Protein AF-A0A7X6M418-F1 (afdb_monomer_lite)

Foldseek 3Di:
DVLLVVVCVVVVHDDDDDPPDDPDQPLVVCVVVQPQEDEEQACVVADPVSQLSNLCRHWYFHRVPTDTGHRDDDPPPPDD

Sequence (80 aa):
MAQVRRLARHLGYALVWPPETSRIPLADQARAAGADAVITPSTDHIGILTLHAVMCVADVETVTPRLSFARWPAESKVDE

Structure (mmCIF, N/CA/C/O backbone):
data_AF-A0A7X6M418-F1
#
_entry.id   AF-A0A7X6M418-F1
#
loop_
_atom_site.group_PDB
_atom_site.id
_atom_site.type_symbol
_atom_site.label_atom_id
_atom_site.label_alt_id
_atom_site.label_comp_id
_atom_site.label_asym_id
_atom_site.label_entity_id
_atom_site.label_seq_id
_atom_site.pdbx_PDB_ins_code
_atom_site.Cartn_x
_atom_site.Cartn_y
_atom_site.Cartn_z
_atom_site.occupancy
_atom_site.B_iso_or_equiv
_atom_site.auth_seq_id
_atom_site.auth_comp_id
_atom_site.auth_asym_id
_atom_site.auth_atom_id
_atom_site.pdbx_PDB_model_num
ATOM 1 N N . MET A 1 1 ? -1.764 -9.905 9.583 1.00 76.44 1 MET A N 1
ATOM 2 C CA . MET A 1 1 ? -2.449 -10.367 8.347 1.00 76.44 1 MET A CA 1
ATOM 3 C C . MET A 1 1 ? -3.981 -10.410 8.423 1.00 76.44 1 MET A C 1
ATOM 5 O O . MET A 1 1 ? -4.618 -9.987 7.466 1.00 76.44 1 MET A O 1
ATOM 9 N N . ALA A 1 2 ? -4.612 -10.887 9.509 1.00 90.38 2 ALA A N 1
ATOM 10 C CA . ALA A 1 2 ? -6.085 -10.964 9.593 1.00 90.38 2 ALA A CA 1
ATOM 11 C C . ALA A 1 2 ? -6.792 -9.601 9.428 1.00 90.38 2 ALA A C 1
ATOM 13 O O . ALA A 1 2 ? -7.801 -9.511 8.732 1.00 90.38 2 ALA A O 1
ATOM 14 N N . GLN A 1 3 ? -6.236 -8.532 10.006 1.00 92.56 3 GLN A N 1
ATOM 15 C CA . GLN A 1 3 ? -6.810 -7.188 9.889 1.00 92.56 3 GLN A CA 1
ATOM 16 C C . GLN A 1 3 ? -6.706 -6.620 8.463 1.00 92.56 3 GLN A C 1
ATOM 18 O O . GLN A 1 3 ? -7.683 -6.057 7.984 1.00 92.56 3 GLN A O 1
ATOM 23 N N . VAL A 1 4 ? -5.587 -6.848 7.760 1.00 92.75 4 VAL A N 1
ATOM 24 C CA . VAL A 1 4 ? -5.409 -6.478 6.339 1.00 92.75 4 VAL A CA 1
ATOM 25 C C . VAL A 1 4 ? -6.465 -7.162 5.470 1.00 92.75 4 VAL A C 1
ATOM 27 O O . VAL A 1 4 ? -7.156 -6.495 4.712 1.00 92.75 4 VAL A O 1
ATOM 30 N N . ARG A 1 5 ? -6.673 -8.477 5.645 1.00 93.00 5 ARG A N 1
ATOM 31 C CA . ARG A 1 5 ? -7.729 -9.219 4.930 1.00 93.00 5 ARG A CA 1
ATOM 32 C C . ARG A 1 5 ? -9.119 -8.666 5.206 1.00 93.00 5 ARG A C 1
ATOM 34 O O . ARG A 1 5 ? -9.925 -8.524 4.291 1.00 93.00 5 ARG A O 1
ATOM 41 N N . ARG A 1 6 ? -9.409 -8.368 6.476 1.00 94.38 6 ARG A N 1
ATOM 42 C CA . ARG A 1 6 ? -10.697 -7.794 6.876 1.00 94.38 6 ARG A CA 1
ATOM 43 C C . ARG A 1 6 ? -10.919 -6.443 6.209 1.00 94.38 6 ARG A C 1
ATOM 45 O O . ARG A 1 6 ? -12.026 -6.198 5.745 1.00 94.38 6 ARG A O 1
ATOM 52 N N . LEU A 1 7 ? -9.883 -5.609 6.161 1.00 94.25 7 LEU A N 1
ATOM 53 C CA . LEU A 1 7 ? -9.957 -4.307 5.527 1.00 94.25 7 LEU A CA 1
ATOM 54 C C . LEU A 1 7 ? -10.137 -4.424 4.009 1.00 94.25 7 LEU A C 1
ATOM 56 O O . LEU A 1 7 ? -11.078 -3.844 3.490 1.00 94.25 7 LEU A O 1
ATOM 60 N N . ALA A 1 8 ? -9.317 -5.226 3.324 1.00 94.56 8 ALA A N 1
ATOM 61 C CA . ALA A 1 8 ? -9.438 -5.457 1.881 1.00 94.56 8 ALA A CA 1
ATOM 62 C C . ALA A 1 8 ? -10.869 -5.857 1.495 1.00 94.56 8 ALA A C 1
ATOM 64 O O . ALA A 1 8 ? -11.493 -5.228 0.648 1.00 94.56 8 ALA A O 1
ATOM 65 N N . ARG A 1 9 ? -11.434 -6.833 2.219 1.00 94.75 9 ARG A N 1
ATOM 66 C CA . ARG A 1 9 ? -12.816 -7.283 2.020 1.00 94.75 9 ARG A CA 1
ATOM 67 C C . ARG A 1 9 ? -13.843 -6.187 2.299 1.00 94.75 9 ARG A C 1
ATOM 69 O O . ARG A 1 9 ? -14.844 -6.113 1.601 1.00 94.75 9 ARG A O 1
ATOM 76 N N . HIS A 1 10 ? -13.627 -5.371 3.328 1.00 95.38 10 HIS A N 1
ATOM 77 C CA . HIS A 1 10 ? -14.525 -4.263 3.655 1.00 95.38 10 HIS A CA 1
ATOM 78 C C . HIS A 1 10 ? -14.538 -3.185 2.562 1.00 95.38 10 HIS A C 1
ATOM 80 O O . HIS A 1 10 ? -15.591 -2.618 2.299 1.00 95.38 10 HIS A O 1
ATOM 86 N N . LEU A 1 11 ? -13.398 -2.949 1.912 1.00 94.00 11 LEU A N 1
ATOM 87 C CA . LEU A 1 11 ? -13.260 -2.010 0.795 1.00 94.00 11 LEU A CA 1
ATOM 88 C C . LEU A 1 11 ? -13.655 -2.610 -0.564 1.00 94.00 11 LEU A C 1
ATOM 90 O O . LEU A 1 11 ? -13.684 -1.892 -1.553 1.00 94.00 11 LEU A O 1
ATOM 94 N N . GLY A 1 12 ? -13.953 -3.911 -0.627 1.00 95.44 12 GLY A N 1
ATOM 95 C CA . GLY A 1 12 ? -14.315 -4.594 -1.871 1.00 95.44 12 GLY A CA 1
ATOM 96 C C . GLY A 1 12 ? -13.131 -5.023 -2.743 1.00 95.44 12 GLY A C 1
ATOM 97 O O . GLY A 1 12 ? -13.341 -5.403 -3.891 1.00 95.44 12 GLY A O 1
ATOM 98 N N . TYR A 1 13 ? -11.903 -5.018 -2.216 1.00 94.50 13 TYR A N 1
ATOM 99 C CA . TYR A 1 13 ? -10.715 -5.450 -2.956 1.00 94.50 13 TYR A CA 1
ATOM 100 C C . TYR A 1 13 ? -10.500 -6.967 -2.900 1.00 94.50 13 TYR A C 1
ATOM 102 O O . TYR A 1 13 ? -10.599 -7.598 -1.839 1.00 94.50 13 TYR A O 1
ATOM 110 N N . ALA A 1 14 ? -10.106 -7.540 -4.039 1.00 93.25 14 ALA A N 1
ATOM 111 C CA . ALA A 1 14 ? -9.456 -8.845 -4.089 1.00 93.25 14 ALA A CA 1
ATOM 112 C C . ALA A 1 14 ? -7.997 -8.707 -3.631 1.00 93.25 14 ALA A C 1
ATOM 114 O O . ALA A 1 14 ? -7.317 -7.743 -3.974 1.00 93.25 14 ALA A O 1
ATOM 115 N N . LEU A 1 15 ? -7.511 -9.661 -2.836 1.00 92.19 15 LEU A N 1
ATOM 116 C CA . LEU A 1 15 ? -6.196 -9.550 -2.211 1.00 92.19 15 LEU A CA 1
ATOM 117 C C . LEU A 1 15 ? -5.164 -10.427 -2.918 1.00 92.19 15 LEU A C 1
ATOM 119 O O . LEU A 1 15 ? -5.291 -11.651 -2.926 1.00 92.19 15 LEU A O 1
ATOM 1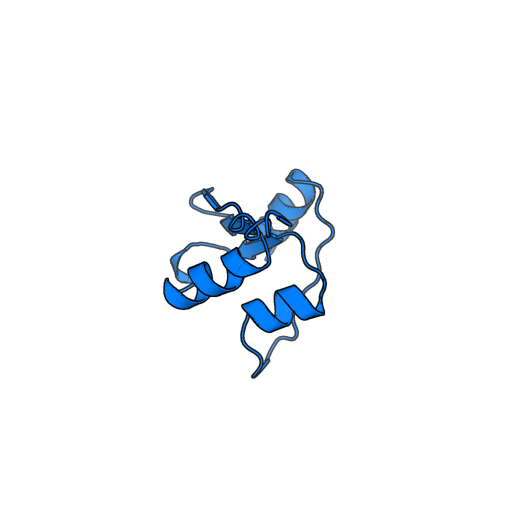23 N N . VAL A 1 16 ? -4.111 -9.792 -3.430 1.00 91.50 16 VAL A N 1
ATOM 124 C CA . VAL A 1 16 ? -2.909 -10.454 -3.945 1.00 91.50 16 VAL A CA 1
ATOM 125 C C . VAL A 1 16 ? -1.793 -10.263 -2.928 1.00 91.50 16 VAL A C 1
ATOM 127 O O . VAL A 1 16 ? -1.497 -9.139 -2.523 1.00 91.50 16 VAL A O 1
ATOM 130 N N . TRP A 1 17 ? -1.184 -11.361 -2.484 1.00 88.50 17 TRP A N 1
ATOM 131 C CA . TRP A 1 17 ? -0.033 -11.293 -1.589 1.00 88.50 17 TRP A CA 1
ATOM 132 C C . TRP A 1 17 ? 1.255 -11.245 -2.408 1.00 88.50 17 TRP A C 1
ATOM 134 O O . TRP A 1 17 ? 1.438 -12.108 -3.270 1.00 88.50 17 TRP A O 1
ATOM 144 N N . PRO A 1 18 ? 2.151 -10.277 -2.150 1.00 82.44 18 PRO A N 1
ATOM 145 C CA . PRO A 1 18 ? 3.471 -10.299 -2.754 1.00 82.44 18 PRO A CA 1
ATOM 146 C C . PRO A 1 18 ? 4.267 -11.513 -2.240 1.00 82.44 18 PRO A C 1
ATOM 148 O O . PRO A 1 18 ? 3.982 -12.024 -1.150 1.00 82.44 18 PRO A O 1
ATOM 151 N N . PRO A 1 19 ? 5.274 -11.978 -2.995 1.00 82.94 19 PRO A N 1
ATOM 152 C CA . PRO A 1 19 ? 6.188 -13.011 -2.519 1.00 82.94 19 PRO A CA 1
ATOM 153 C C . PRO A 1 19 ? 6.899 -12.562 -1.231 1.00 82.94 19 PRO A C 1
ATOM 155 O O . PRO A 1 19 ? 7.234 -11.389 -1.075 1.00 82.94 19 PRO A O 1
ATOM 158 N N . GLU A 1 20 ? 7.151 -13.504 -0.313 1.00 74.19 20 GLU A N 1
ATOM 159 C CA . GLU A 1 20 ? 7.699 -13.223 1.030 1.00 74.19 20 GLU A CA 1
ATOM 160 C C . GLU A 1 20 ? 9.049 -12.497 0.999 1.00 74.19 20 GLU A C 1
ATOM 162 O O . GLU A 1 20 ? 9.368 -11.718 1.897 1.00 74.19 20 GLU A O 1
ATOM 167 N N . THR A 1 21 ? 9.834 -12.730 -0.052 1.00 77.00 21 THR A N 1
ATOM 168 C CA . THR A 1 21 ? 11.056 -11.983 -0.331 1.00 77.00 21 THR A CA 1
ATOM 169 C C . THR A 1 21 ? 11.039 -11.518 -1.778 1.00 77.00 21 THR A C 1
ATOM 171 O O . THR A 1 21 ? 10.813 -12.292 -2.706 1.00 77.00 21 THR A O 1
ATOM 174 N N . SER A 1 22 ? 11.276 -10.226 -1.977 1.00 76.25 22 SER A N 1
ATOM 175 C CA . SER A 1 22 ? 11.396 -9.630 -3.299 1.00 76.25 22 SER A CA 1
ATOM 176 C C . SER A 1 22 ? 12.462 -8.551 -3.265 1.00 76.25 22 SER A C 1
ATOM 178 O O . SER A 1 22 ? 12.519 -7.749 -2.337 1.00 76.25 22 SER A O 1
ATOM 180 N N . ARG A 1 23 ? 13.314 -8.534 -4.291 1.00 85.06 23 ARG A N 1
ATOM 181 C CA . ARG A 1 23 ? 14.274 -7.445 -4.529 1.00 85.06 23 ARG A CA 1
ATOM 182 C C . ARG A 1 23 ? 13.666 -6.317 -5.367 1.00 85.06 23 ARG A C 1
ATOM 184 O O . ARG A 1 23 ? 14.338 -5.329 -5.631 1.00 85.06 23 ARG A O 1
ATOM 191 N N . ILE A 1 24 ? 12.418 -6.485 -5.806 1.00 90.25 24 ILE A N 1
ATOM 192 C CA . ILE A 1 24 ? 11.705 -5.523 -6.640 1.00 90.25 24 ILE A CA 1
ATOM 193 C C . ILE A 1 24 ? 11.094 -4.447 -5.727 1.00 90.25 24 ILE A C 1
ATOM 195 O O . ILE A 1 24 ? 10.456 -4.804 -4.732 1.00 90.25 24 ILE A O 1
ATOM 199 N N . PRO A 1 25 ? 11.241 -3.149 -6.035 1.00 91.69 25 PRO A N 1
ATOM 200 C CA . PRO A 1 25 ? 10.579 -2.081 -5.289 1.00 91.69 25 PRO A CA 1
ATOM 201 C C . PRO A 1 25 ? 9.059 -2.281 -5.191 1.00 91.69 25 PRO A C 1
ATOM 203 O O . PRO A 1 25 ? 8.424 -2.772 -6.121 1.00 91.69 25 PRO A O 1
ATOM 206 N N . LEU A 1 26 ? 8.448 -1.870 -4.075 1.00 92.50 26 LEU A N 1
ATOM 207 C CA . LEU A 1 26 ? 7.011 -2.077 -3.831 1.00 92.50 26 LEU A CA 1
ATOM 208 C C . LEU A 1 26 ? 6.120 -1.452 -4.918 1.00 92.50 26 LEU A C 1
ATOM 210 O O . LEU A 1 26 ? 5.146 -2.070 -5.335 1.00 92.50 26 LEU A O 1
ATOM 214 N N . ALA A 1 27 ? 6.476 -0.263 -5.411 1.00 94.94 27 ALA A N 1
ATOM 215 C CA . ALA A 1 27 ? 5.752 0.396 -6.499 1.00 94.94 27 ALA A CA 1
ATOM 216 C C . ALA A 1 27 ? 5.789 -0.422 -7.802 1.00 94.94 27 ALA A C 1
ATOM 218 O O . ALA A 1 27 ? 4.785 -0.526 -8.502 1.00 94.94 27 ALA A O 1
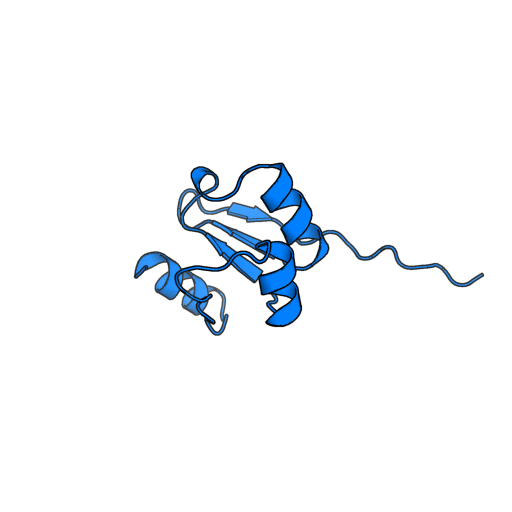ATOM 219 N N . ASP A 1 28 ? 6.922 -1.060 -8.102 1.00 94.50 28 ASP A N 1
ATOM 220 C CA . ASP A 1 28 ? 7.060 -1.905 -9.288 1.00 94.50 28 ASP A CA 1
ATOM 221 C C . ASP A 1 28 ? 6.282 -3.213 -9.134 1.00 94.50 28 ASP A C 1
ATOM 223 O O . ASP A 1 28 ? 5.667 -3.672 -10.093 1.00 94.50 28 ASP A O 1
ATOM 227 N N . GLN A 1 29 ? 6.233 -3.779 -7.923 1.00 94.44 29 GLN A N 1
ATOM 228 C CA . GLN A 1 29 ? 5.377 -4.929 -7.625 1.00 94.44 29 GLN A CA 1
ATOM 229 C C . GLN A 1 29 ? 3.891 -4.585 -7.788 1.00 94.44 29 GLN A C 1
ATOM 231 O O . GLN A 1 29 ? 3.164 -5.339 -8.429 1.00 94.44 29 GLN A O 1
ATOM 236 N N . ALA A 1 30 ? 3.449 -3.441 -7.253 1.00 94.75 30 ALA A N 1
ATOM 237 C CA . ALA A 1 30 ? 2.071 -2.973 -7.391 1.00 94.75 30 ALA A CA 1
ATOM 238 C C . ALA A 1 30 ? 1.700 -2.762 -8.866 1.00 94.75 30 ALA A C 1
ATOM 240 O O . ALA A 1 30 ? 0.663 -3.245 -9.317 1.00 94.75 30 ALA A O 1
ATOM 241 N N . ARG A 1 31 ? 2.592 -2.130 -9.642 1.00 94.44 31 ARG A N 1
ATOM 242 C CA . ARG A 1 31 ? 2.411 -1.942 -11.086 1.00 94.44 31 ARG A CA 1
ATOM 243 C C . ARG A 1 31 ? 2.339 -3.273 -11.833 1.00 94.44 31 ARG A C 1
ATOM 245 O O . ARG A 1 31 ? 1.438 -3.462 -12.639 1.00 94.44 31 ARG A O 1
ATOM 252 N N . ALA A 1 32 ? 3.266 -4.193 -11.567 1.00 93.50 32 ALA A N 1
ATOM 253 C CA . ALA A 1 32 ? 3.306 -5.498 -12.226 1.00 93.50 32 ALA A CA 1
ATOM 254 C C . ALA A 1 32 ? 2.072 -6.356 -11.905 1.00 93.50 32 ALA A C 1
ATOM 256 O O . ALA A 1 32 ? 1.609 -7.106 -12.760 1.00 93.50 32 ALA A O 1
ATOM 257 N N . ALA A 1 33 ? 1.527 -6.225 -10.694 1.00 92.56 33 ALA A N 1
ATOM 258 C CA . ALA A 1 33 ? 0.291 -6.885 -10.288 1.00 92.56 33 ALA A CA 1
ATOM 259 C C . ALA A 1 33 ? -0.979 -6.195 -10.819 1.00 92.56 33 ALA A C 1
ATOM 261 O O . ALA A 1 33 ? -2.062 -6.756 -10.668 1.00 92.56 33 ALA A O 1
ATOM 262 N N . GLY A 1 34 ? -0.871 -4.992 -11.398 1.00 94.31 34 GLY A N 1
ATOM 263 C CA . GLY A 1 34 ? -2.030 -4.170 -11.750 1.00 94.31 34 GLY A CA 1
ATOM 264 C C . GLY A 1 34 ? -2.880 -3.808 -10.531 1.00 94.31 34 GLY A C 1
ATOM 265 O O . GLY A 1 34 ? -4.101 -3.776 -10.627 1.00 94.31 34 GLY A O 1
ATOM 266 N N . ALA A 1 35 ? -2.250 -3.622 -9.368 1.00 95.31 35 ALA A N 1
ATOM 267 C CA . ALA A 1 35 ? -2.959 -3.390 -8.118 1.00 95.31 35 ALA A CA 1
ATOM 268 C C . ALA A 1 35 ? -3.580 -1.988 -8.084 1.00 95.31 35 ALA A C 1
ATOM 270 O O . ALA A 1 35 ? -2.874 -0.995 -8.251 1.00 95.31 35 ALA A O 1
ATOM 271 N N . ASP A 1 36 ? -4.875 -1.912 -7.780 1.00 96.38 36 ASP A N 1
ATOM 272 C CA . ASP A 1 36 ? -5.570 -0.635 -7.577 1.00 96.38 36 ASP A CA 1
ATOM 273 C C . ASP A 1 36 ? -5.137 0.053 -6.273 1.00 96.38 36 ASP A C 1
ATOM 275 O O . ASP A 1 36 ? -5.042 1.278 -6.207 1.00 96.38 36 ASP A O 1
ATOM 279 N N . ALA A 1 37 ? -4.835 -0.741 -5.239 1.00 96.75 37 ALA A N 1
ATOM 280 C CA . ALA A 1 37 ? -4.428 -0.253 -3.928 1.00 96.75 37 ALA A CA 1
ATOM 281 C C . ALA A 1 37 ? -3.390 -1.164 -3.255 1.00 96.75 37 ALA A C 1
ATOM 283 O O . ALA A 1 37 ? -3.443 -2.394 -3.345 1.00 96.75 37 ALA A O 1
ATOM 284 N N . VAL A 1 38 ? -2.483 -0.552 -2.494 1.00 96.56 38 VAL A N 1
ATOM 285 C CA . VAL A 1 38 ? -1.562 -1.224 -1.574 1.00 96.56 38 VAL A CA 1
ATOM 286 C C . VAL A 1 38 ? -2.074 -1.064 -0.147 1.00 96.56 38 VAL A C 1
ATOM 288 O O . VAL A 1 38 ? -2.175 0.046 0.370 1.00 96.56 38 VAL A O 1
ATOM 291 N N . ILE A 1 39 ? -2.358 -2.184 0.522 1.00 95.81 39 ILE A N 1
ATOM 292 C CA . ILE A 1 39 ? -2.840 -2.186 1.908 1.00 95.81 39 ILE A CA 1
ATOM 293 C C . ILE A 1 39 ? -1.698 -2.553 2.861 1.00 95.81 39 ILE A C 1
ATOM 295 O O . ILE A 1 39 ? -1.165 -3.661 2.810 1.00 95.81 39 ILE A O 1
ATOM 299 N N . THR A 1 40 ? -1.360 -1.646 3.776 1.00 94.31 40 THR A N 1
ATOM 300 C CA . THR A 1 40 ? -0.291 -1.798 4.776 1.00 94.31 40 THR A CA 1
ATOM 301 C C . THR A 1 40 ? -0.850 -1.794 6.212 1.00 94.31 40 THR A C 1
ATOM 303 O O . THR A 1 40 ? -1.895 -1.188 6.464 1.00 94.31 40 THR A O 1
ATOM 306 N N . PRO A 1 41 ? -0.214 -2.457 7.201 1.00 94.12 41 PRO A N 1
ATOM 307 C CA . PRO A 1 41 ? -0.678 -2.402 8.589 1.00 94.12 41 PRO A CA 1
ATOM 308 C C . PRO A 1 41 ? -0.705 -0.980 9.177 1.00 94.12 41 PRO A C 1
ATOM 310 O O . PRO A 1 41 ? -1.686 -0.609 9.816 1.00 94.12 41 PRO A O 1
ATOM 313 N N . SER A 1 42 ? 0.333 -0.181 8.929 1.00 93.94 42 SER A N 1
ATOM 314 C CA . SER A 1 42 ? 0.454 1.216 9.367 1.00 93.94 42 SER A CA 1
ATOM 315 C C . SER A 1 42 ? 1.402 1.982 8.438 1.00 93.94 42 SER A C 1
ATOM 317 O O . SER A 1 42 ? 2.022 1.396 7.542 1.00 93.94 42 SER A O 1
ATOM 319 N N . THR A 1 43 ? 1.535 3.289 8.660 1.00 92.31 43 THR A N 1
ATOM 320 C CA . THR A 1 43 ? 2.531 4.132 7.980 1.00 92.31 43 THR A CA 1
ATOM 321 C C . THR A 1 43 ? 3.970 3.749 8.328 1.00 92.31 43 THR A C 1
ATOM 323 O O . THR A 1 43 ? 4.859 3.964 7.516 1.00 92.31 43 THR A O 1
ATOM 326 N N . ASP A 1 44 ? 4.215 3.107 9.473 1.00 93.31 44 ASP A N 1
ATOM 327 C CA . ASP A 1 44 ? 5.569 2.704 9.900 1.00 93.31 44 ASP A CA 1
ATOM 328 C C . ASP A 1 44 ? 6.172 1.618 8.998 1.00 93.31 44 ASP A C 1
ATOM 330 O O . ASP A 1 44 ? 7.383 1.410 8.965 1.00 93.31 44 ASP A O 1
ATOM 334 N N . HIS A 1 45 ? 5.320 0.930 8.237 1.00 87.81 45 HIS A N 1
ATOM 335 C CA . HIS A 1 45 ? 5.714 -0.101 7.282 1.00 87.81 45 HIS A CA 1
ATOM 336 C C . HIS A 1 45 ? 5.977 0.445 5.870 1.00 87.81 45 HIS A C 1
ATOM 338 O O . HIS A 1 45 ? 6.375 -0.321 4.993 1.00 87.81 45 HIS A O 1
ATOM 344 N N . ILE A 1 46 ? 5.757 1.743 5.628 1.00 91.06 46 ILE A N 1
ATOM 345 C CA . ILE A 1 46 ? 5.991 2.376 4.330 1.00 91.06 46 ILE A CA 1
ATOM 346 C C . ILE A 1 46 ? 6.691 3.729 4.509 1.00 91.06 46 ILE A C 1
ATOM 348 O O . ILE A 1 46 ? 6.097 4.732 4.888 1.00 91.06 46 ILE A O 1
ATOM 352 N N . GLY A 1 47 ? 7.995 3.759 4.224 1.00 92.50 47 GLY A N 1
ATOM 353 C CA . GLY A 1 47 ? 8.766 5.004 4.256 1.00 92.50 47 GLY A CA 1
ATOM 354 C C . GLY A 1 47 ? 8.239 6.034 3.250 1.00 92.50 47 GLY A C 1
ATOM 355 O O . GLY A 1 47 ? 7.667 5.666 2.226 1.00 92.50 47 GLY A O 1
ATOM 356 N N . ILE A 1 48 ? 8.481 7.324 3.507 1.00 93.81 48 ILE A N 1
ATOM 357 C CA . ILE A 1 48 ? 7.926 8.451 2.725 1.00 93.81 48 ILE A CA 1
ATOM 358 C C . ILE A 1 48 ? 8.223 8.331 1.221 1.00 93.81 48 ILE A C 1
ATOM 360 O O . ILE A 1 48 ? 7.330 8.522 0.400 1.00 93.81 48 ILE A O 1
ATOM 364 N N . LEU A 1 49 ? 9.456 7.972 0.847 1.00 95.62 49 LEU A N 1
ATOM 365 C CA . LEU A 1 49 ? 9.831 7.803 -0.564 1.00 95.62 49 LEU A CA 1
ATOM 366 C C . LEU A 1 49 ? 9.101 6.623 -1.217 1.00 95.62 49 LEU A C 1
ATOM 368 O O 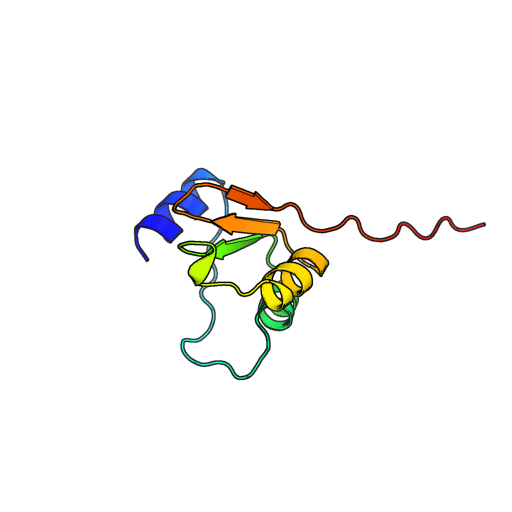. LEU A 1 49 ? 8.674 6.715 -2.366 1.00 95.62 49 LEU A O 1
ATOM 372 N N . THR A 1 50 ? 8.916 5.531 -0.475 1.00 95.12 50 THR A N 1
ATOM 373 C CA . THR A 1 50 ? 8.151 4.371 -0.941 1.00 95.12 50 THR A CA 1
ATOM 374 C C . THR A 1 50 ? 6.675 4.719 -1.088 1.00 95.12 50 THR A C 1
ATOM 376 O O . THR A 1 50 ? 6.078 4.360 -2.096 1.00 95.12 50 THR A O 1
ATOM 379 N N . LEU A 1 51 ? 6.099 5.447 -0.126 1.00 96.00 51 LEU A N 1
ATOM 380 C CA . LEU A 1 51 ? 4.719 5.928 -0.187 1.00 96.00 51 LEU A CA 1
ATOM 381 C C . LEU A 1 51 ? 4.505 6.781 -1.439 1.00 96.00 51 LEU A C 1
ATOM 383 O O . LEU A 1 51 ? 3.620 6.478 -2.232 1.00 96.00 51 LEU A O 1
ATOM 387 N N . HIS A 1 52 ? 5.371 7.772 -1.660 1.00 95.94 52 HIS A N 1
ATOM 388 C CA . HIS A 1 52 ? 5.332 8.606 -2.858 1.00 95.94 52 HIS A CA 1
ATOM 389 C C . HIS A 1 52 ? 5.398 7.766 -4.144 1.00 95.94 52 HIS A C 1
ATOM 391 O O . HIS A 1 52 ? 4.582 7.950 -5.042 1.00 95.94 52 HIS A O 1
ATOM 397 N N . ALA A 1 53 ? 6.338 6.819 -4.228 1.00 96.25 53 ALA A N 1
ATOM 398 C CA . ALA A 1 53 ? 6.496 5.968 -5.406 1.00 96.25 53 ALA A CA 1
ATOM 399 C C . ALA A 1 53 ? 5.279 5.062 -5.662 1.00 96.25 53 ALA A C 1
ATOM 401 O O . ALA A 1 53 ? 4.914 4.846 -6.815 1.00 96.25 53 ALA A O 1
ATOM 402 N N . VAL A 1 54 ? 4.643 4.536 -4.611 1.00 96.88 54 VAL A N 1
ATOM 403 C CA . VAL A 1 54 ? 3.412 3.743 -4.746 1.00 96.88 54 VAL A CA 1
ATOM 404 C C . VAL A 1 54 ? 2.254 4.626 -5.198 1.00 96.88 54 VAL A C 1
ATOM 406 O O . VAL A 1 54 ? 1.539 4.237 -6.114 1.00 96.88 54 VAL A O 1
ATOM 409 N N . MET A 1 55 ? 2.120 5.836 -4.648 1.00 97.12 55 MET A N 1
ATOM 410 C CA . MET A 1 55 ? 1.084 6.791 -5.059 1.00 97.12 55 MET A CA 1
ATOM 411 C C . MET A 1 55 ? 1.205 7.211 -6.529 1.00 97.12 55 MET A C 1
ATOM 413 O O . MET A 1 55 ? 0.222 7.642 -7.115 1.00 97.12 55 MET A O 1
ATOM 417 N N . CYS A 1 56 ? 2.359 7.039 -7.181 1.00 96.19 56 CYS A N 1
ATOM 418 C CA . CYS A 1 56 ? 2.463 7.208 -8.634 1.00 96.19 56 CYS A CA 1
ATOM 419 C C . CYS A 1 56 ? 1.699 6.140 -9.444 1.00 96.19 56 CYS A C 1
ATOM 421 O O . CYS A 1 56 ? 1.543 6.313 -10.650 1.00 96.19 56 CYS A O 1
ATOM 423 N N . VAL A 1 57 ? 1.284 5.021 -8.838 1.00 96.69 57 VAL A N 1
ATOM 424 C CA . VAL A 1 57 ? 0.677 3.883 -9.557 1.00 96.69 57 VAL A CA 1
ATOM 425 C C . VAL A 1 57 ? -0.598 3.325 -8.921 1.00 96.69 57 VAL A C 1
ATOM 427 O O . VAL A 1 57 ? -1.432 2.797 -9.651 1.00 96.69 57 VAL A O 1
ATOM 430 N N . ALA A 1 58 ? -0.767 3.434 -7.604 1.00 97.12 58 ALA A N 1
ATOM 431 C CA . ALA A 1 58 ? -1.860 2.823 -6.850 1.00 97.12 58 ALA A CA 1
ATOM 432 C C . ALA A 1 58 ? -2.201 3.646 -5.601 1.00 97.12 58 ALA A C 1
ATOM 434 O O . ALA A 1 58 ? -1.362 4.394 -5.092 1.00 97.12 58 ALA A O 1
ATOM 435 N N . ASP A 1 59 ? -3.417 3.484 -5.085 1.00 97.50 59 ASP A N 1
ATOM 436 C CA . ASP A 1 59 ? -3.801 4.056 -3.794 1.00 97.50 59 ASP A CA 1
ATOM 437 C C . ASP A 1 59 ? -3.038 3.360 -2.654 1.00 97.50 59 ASP A C 1
ATOM 439 O O . ASP A 1 59 ? -2.556 2.231 -2.796 1.00 97.50 59 ASP A O 1
ATOM 443 N N . VAL A 1 60 ? -2.940 4.002 -1.488 1.00 97.44 60 VAL A N 1
ATOM 444 C CA . VAL A 1 60 ? -2.383 3.378 -0.279 1.00 97.44 60 VAL A CA 1
ATOM 445 C C . VAL A 1 60 ? -3.378 3.434 0.865 1.00 97.44 60 VAL A C 1
ATOM 447 O O . VAL A 1 60 ? -3.903 4.485 1.214 1.00 97.44 60 VAL A O 1
ATOM 450 N N . GLU A 1 61 ? -3.591 2.287 1.497 1.00 97.56 61 GLU A N 1
ATOM 451 C CA . GLU A 1 61 ? -4.540 2.108 2.585 1.00 97.56 61 GLU A CA 1
ATOM 452 C C . GLU A 1 61 ? -3.826 1.569 3.825 1.00 97.56 61 GLU A C 1
ATOM 454 O O . GLU A 1 61 ? -3.168 0.530 3.772 1.00 97.56 61 GLU A O 1
ATOM 459 N N . THR A 1 62 ? -3.975 2.232 4.970 1.00 96.69 62 THR A N 1
ATOM 460 C CA . THR A 1 62 ? -3.422 1.745 6.244 1.00 96.69 62 THR A CA 1
ATOM 461 C C . THR A 1 62 ? -4.514 1.116 7.104 1.00 96.69 62 THR A C 1
ATOM 463 O O 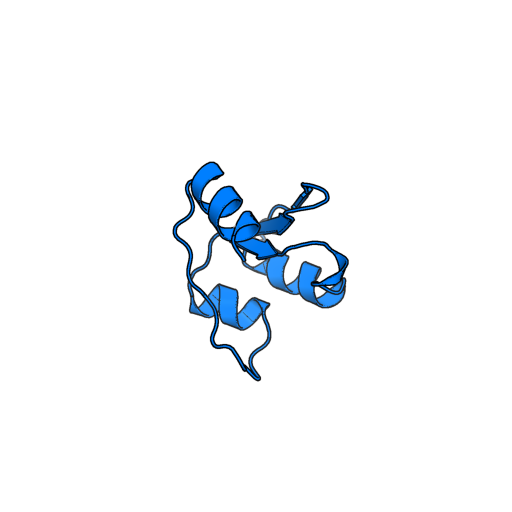. THR A 1 62 ? -5.661 1.569 7.106 1.00 96.69 62 THR A O 1
ATOM 466 N N . VAL A 1 63 ? -4.180 0.066 7.858 1.00 95.94 63 VAL A N 1
ATOM 467 C CA . VAL A 1 63 ? -5.122 -0.570 8.794 1.00 95.94 63 VAL A CA 1
ATOM 468 C C . VAL A 1 63 ? -5.278 0.265 10.068 1.00 95.94 63 VAL A C 1
ATOM 470 O O . VAL A 1 63 ? -6.409 0.581 10.438 1.00 95.94 63 VAL A O 1
ATOM 473 N N . THR A 1 64 ? -4.166 0.621 10.724 1.00 94.19 64 THR A N 1
ATOM 474 C CA . THR A 1 64 ? -4.163 1.370 11.990 1.00 94.19 64 THR A CA 1
ATOM 475 C C . THR A 1 64 ? -2.985 2.360 12.053 1.00 94.19 64 THR A C 1
ATOM 477 O O . THR A 1 64 ? -1.840 1.915 11.999 1.00 94.19 64 THR A O 1
ATOM 480 N N . PRO A 1 65 ? -3.232 3.677 12.219 1.00 93.56 65 PRO A N 1
ATOM 481 C CA . PRO A 1 65 ? -4.541 4.328 12.090 1.00 93.56 65 PRO A CA 1
ATOM 482 C C . PRO A 1 65 ? -5.127 4.101 10.689 1.00 93.56 65 PRO A C 1
ATOM 484 O O . PRO A 1 65 ? -4.387 3.787 9.760 1.00 93.56 65 PRO A O 1
ATOM 487 N N . ARG A 1 66 ? -6.450 4.219 10.531 1.00 94.69 66 ARG A N 1
ATOM 488 C CA . ARG A 1 66 ? -7.107 4.060 9.227 1.00 94.69 66 ARG A CA 1
ATOM 489 C C . ARG A 1 66 ? -6.908 5.331 8.402 1.00 94.69 66 ARG A C 1
ATOM 491 O O . ARG A 1 66 ? -7.531 6.344 8.700 1.00 94.69 66 ARG A O 1
ATOM 498 N N . LEU A 1 67 ? -6.053 5.263 7.389 1.00 96.62 67 LEU A N 1
ATOM 499 C CA . LEU A 1 67 ? -5.762 6.347 6.455 1.00 96.62 67 LEU A CA 1
ATOM 500 C C . LEU A 1 67 ? -5.874 5.825 5.024 1.00 96.62 67 LEU A C 1
ATOM 502 O O . LEU A 1 67 ? -5.611 4.646 4.766 1.00 96.62 67 LEU A O 1
ATOM 506 N N . SER A 1 68 ? -6.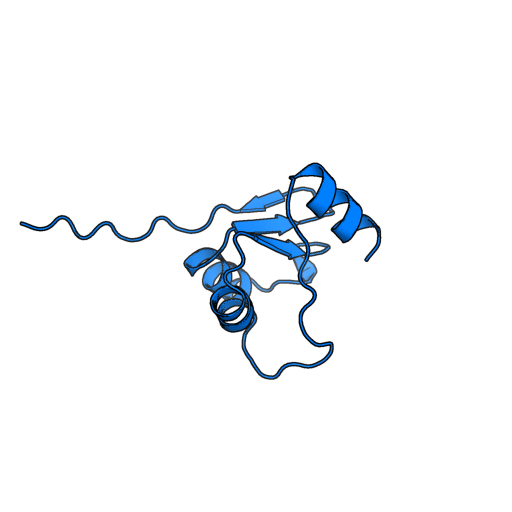234 6.733 4.126 1.00 96.56 68 SER A N 1
ATOM 507 C CA . SER A 1 68 ? -6.362 6.491 2.693 1.00 96.56 68 SER A CA 1
ATOM 508 C C . SER A 1 68 ? -5.603 7.587 1.957 1.00 96.56 68 SER A C 1
ATOM 510 O O . SER A 1 68 ? -5.862 8.774 2.164 1.00 96.56 68 SER A O 1
ATOM 512 N N . PHE A 1 69 ? -4.651 7.189 1.125 1.00 97.06 69 PHE A N 1
ATOM 513 C CA . PHE A 1 69 ? -3.859 8.071 0.281 1.00 97.06 69 PHE A CA 1
ATOM 514 C C . PHE A 1 69 ? -4.215 7.766 -1.168 1.00 97.06 69 PHE A C 1
ATOM 516 O O . PHE A 1 69 ? -3.904 6.684 -1.664 1.00 97.06 69 PHE A O 1
ATOM 523 N N . ALA A 1 70 ? -4.879 8.706 -1.832 1.00 97.12 70 ALA A N 1
ATOM 524 C CA . ALA A 1 70 ? -5.215 8.556 -3.240 1.00 97.12 70 ALA A CA 1
ATOM 525 C C . ALA A 1 70 ? -3.946 8.624 -4.096 1.00 97.12 70 ALA A C 1
ATOM 527 O O . ALA A 1 70 ? -3.069 9.457 -3.848 1.00 97.12 70 ALA A O 1
ATOM 528 N N . ARG A 1 71 ? -3.870 7.779 -5.123 1.00 96.31 71 ARG A N 1
ATOM 529 C CA . ARG A 1 71 ? -2.840 7.860 -6.151 1.00 96.31 71 ARG A CA 1
ATOM 530 C C . ARG A 1 71 ? -2.828 9.252 -6.767 1.00 96.31 71 ARG A C 1
ATOM 532 O O . ARG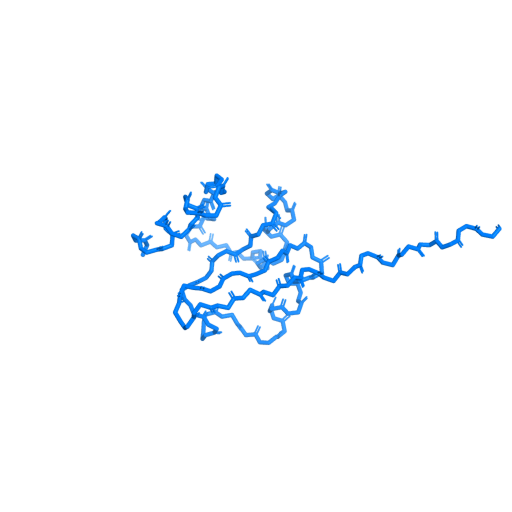 A 1 71 ? -3.866 9.910 -6.897 1.00 96.31 71 ARG A O 1
ATOM 539 N N . TRP A 1 72 ? -1.652 9.687 -7.187 1.00 95.12 72 TRP A N 1
ATOM 540 C CA . TRP A 1 72 ? -1.521 10.942 -7.896 1.00 95.12 72 TRP A CA 1
ATOM 541 C C . TRP A 1 72 ? -2.315 10.897 -9.199 1.00 95.12 72 TRP A C 1
ATOM 543 O O . TRP A 1 72 ? -2.357 9.857 -9.867 1.00 95.12 72 TRP A O 1
ATOM 553 N N . PRO A 1 73 ? -2.961 12.011 -9.571 1.00 89.50 73 PRO A N 1
ATOM 554 C CA . PRO A 1 73 ? -3.573 12.101 -10.879 1.00 89.50 73 PRO A CA 1
ATOM 555 C C . PRO A 1 73 ? -2.479 11.894 -11.926 1.00 89.50 73 PRO A C 1
ATOM 557 O O . PRO A 1 73 ? -1.403 12.487 -11.836 1.00 89.50 73 PRO A O 1
ATOM 560 N N . ALA A 1 74 ? -2.750 11.045 -12.916 1.00 79.88 74 ALA A N 1
ATOM 561 C CA . ALA A 1 74 ? -1.909 11.013 -14.099 1.00 79.88 74 ALA A CA 1
ATOM 562 C C . ALA A 1 74 ? -1.933 12.420 -14.704 1.00 79.88 74 ALA A C 1
ATOM 564 O O . ALA A 1 74 ? -3.015 12.997 -14.859 1.00 79.88 74 ALA A O 1
ATOM 565 N N . GLU A 1 75 ? -0.762 12.978 -15.021 1.00 67.38 75 GLU A N 1
ATOM 566 C CA . GLU A 1 75 ? -0.706 14.189 -15.833 1.00 67.38 75 GLU A CA 1
ATOM 567 C C . GLU A 1 75 ? -1.495 13.910 -17.108 1.00 67.38 75 GLU A C 1
ATOM 569 O O . GLU A 1 75 ? -1.118 13.086 -17.944 1.00 67.38 75 GLU A O 1
ATOM 574 N N . SER A 1 76 ? -2.653 14.553 -17.213 1.00 56.28 76 SER A N 1
ATOM 575 C CA . SER A 1 76 ? -3.423 14.537 -18.439 1.00 56.28 76 SER A CA 1
ATOM 576 C C . SER A 1 76 ? -2.626 15.401 -19.395 1.00 56.28 76 SER A C 1
ATOM 578 O O . SER A 1 76 ? -2.592 16.621 -19.242 1.00 56.28 76 SER A O 1
ATOM 580 N N . LYS A 1 77 ? -1.915 14.772 -20.331 1.00 58.19 77 LYS A N 1
ATOM 581 C CA . LYS A 1 77 ? -1.357 15.495 -21.464 1.00 58.19 77 LYS A CA 1
ATOM 582 C C . LYS A 1 77 ? -2.553 16.115 -22.181 1.00 58.19 77 LYS A C 1
ATOM 584 O O . LYS A 1 77 ? -3.368 15.399 -22.753 1.00 58.19 77 LYS A O 1
ATOM 589 N N . VAL A 1 78 ? -2.730 17.423 -22.022 1.00 58.69 78 VAL A N 1
ATOM 590 C CA . VAL A 1 78 ? -3.658 18.184 -22.852 1.00 58.69 78 VAL A CA 1
ATOM 591 C C . VAL A 1 78 ? -3.016 18.154 -24.230 1.00 58.69 78 VAL A C 1
ATOM 593 O O . VAL A 1 78 ? -1.971 18.771 -24.429 1.00 58.69 78 VAL A O 1
ATOM 596 N N . ASP A 1 79 ? -3.551 17.321 -25.117 1.00 52.72 79 ASP A N 1
ATOM 597 C CA . ASP A 1 79 ? -3.183 17.358 -26.526 1.00 52.72 79 ASP A CA 1
ATOM 598 C C . ASP A 1 79 ? -3.626 18.730 -27.068 1.00 52.72 79 ASP A C 1
ATOM 600 O O . ASP A 1 79 ? -4.818 19.049 -27.044 1.00 52.72 79 ASP A O 1
ATOM 604 N N . GLU A 1 80 ? -2.651 19.558 -27.456 1.00 46.81 80 GLU A N 1
ATOM 605 C CA . GLU A 1 80 ? -2.840 20.807 -28.214 1.00 46.81 80 GLU A CA 1
ATOM 606 C C . GLU A 1 80 ? -2.841 20.515 -29.719 1.00 46.81 80 GLU A C 1
ATOM 608 O O . GLU A 1 80 ? -1.974 19.723 -30.167 1.00 46.81 80 GLU A O 1
#

Organism: NCBI:txid132249

Radius of gyration: 13.33 Å; chains: 1; bounding box: 29×34×40 Å

pLDDT: mean 90.08, std 10.92, range [46.81, 97.56]

Secondary structure (DSSP, 8-state):
-HHHHHHHHHHTPPP-PPPSS--S-HHHHHHHTT-SEEEES-GGGS-HHHHHHHHTTSEEEETTTTEEEPPPPP------